Protein AF-A0A5D0NLW7-F1 (afdb_monomer_lite)

Structure (mmCIF, N/CA/C/O backbone):
data_AF-A0A5D0NLW7-F1
#
_entry.id   AF-A0A5D0NLW7-F1
#
loop_
_atom_site.group_PDB
_atom_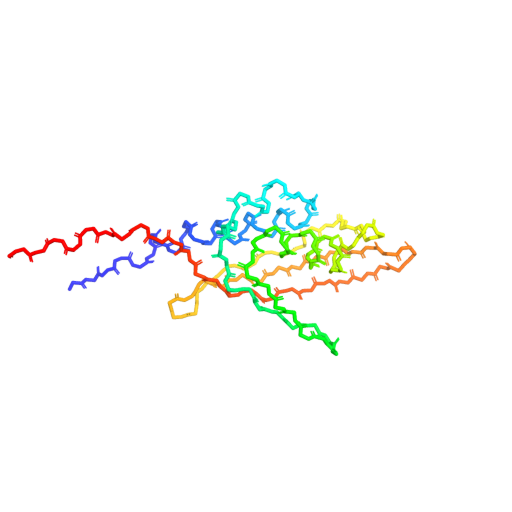site.id
_atom_site.type_symbol
_atom_site.label_atom_id
_atom_site.label_alt_id
_atom_site.label_comp_id
_atom_site.label_asym_id
_atom_site.label_entity_id
_atom_site.label_seq_id
_atom_site.pdbx_PDB_ins_code
_atom_site.Cartn_x
_atom_site.Cartn_y
_atom_site.Cartn_z
_atom_site.occupancy
_atom_site.B_iso_or_equiv
_atom_site.auth_seq_id
_atom_site.auth_comp_id
_atom_site.auth_asym_id
_atom_site.auth_atom_id
_atom_site.pdbx_PDB_model_num
ATOM 1 N N . MET A 1 1 ? -18.480 -15.670 29.618 1.00 34.72 1 MET A N 1
ATOM 2 C CA . MET A 1 1 ? -18.873 -14.733 28.544 1.00 34.72 1 MET A CA 1
ATOM 3 C C . MET A 1 1 ? -17.805 -14.818 27.461 1.00 34.72 1 MET A C 1
ATOM 5 O O . MET A 1 1 ? -16.749 -14.215 27.591 1.00 34.72 1 MET A O 1
ATOM 9 N N . THR A 1 2 ? -17.998 -15.689 26.473 1.00 38.09 2 THR A N 1
ATOM 10 C CA . THR A 1 2 ? -16.999 -15.949 25.426 1.00 38.09 2 THR A CA 1
ATOM 11 C C . THR A 1 2 ? -17.313 -15.024 24.261 1.00 38.09 2 THR A C 1
ATOM 13 O O . THR A 1 2 ? -18.302 -15.236 23.568 1.00 38.09 2 THR A O 1
ATOM 16 N N . PHE A 1 3 ? -16.516 -13.971 24.073 1.00 45.34 3 PHE A N 1
ATOM 17 C CA . PHE A 1 3 ? -16.558 -13.204 22.831 1.00 45.34 3 PHE A CA 1
ATOM 18 C C . PHE A 1 3 ? -16.198 -14.157 21.690 1.00 45.34 3 PHE A C 1
ATOM 20 O O . PHE A 1 3 ? -15.092 -14.703 21.666 1.00 45.34 3 PHE A O 1
ATOM 27 N N . ASP A 1 4 ? -17.136 -14.384 20.772 1.00 48.72 4 ASP A N 1
ATOM 28 C CA . ASP A 1 4 ? -16.888 -15.155 19.560 1.00 48.72 4 ASP A CA 1
ATOM 29 C C . ASP A 1 4 ? -15.943 -14.366 18.646 1.00 48.72 4 ASP A C 1
ATOM 31 O O . ASP A 1 4 ? -16.330 -13.565 17.795 1.00 48.72 4 ASP A O 1
ATOM 35 N N . ARG A 1 5 ? -14.650 -14.575 18.895 1.00 52.53 5 ARG A N 1
ATOM 36 C CA . ARG A 1 5 ? -13.525 -13.920 18.233 1.00 52.53 5 ARG A CA 1
ATOM 37 C C . ARG A 1 5 ? -13.442 -14.300 16.744 1.00 52.53 5 ARG A C 1
ATOM 39 O O . ARG A 1 5 ? -12.786 -13.600 15.987 1.00 52.53 5 ARG A O 1
ATOM 46 N N . ARG A 1 6 ? -14.123 -15.363 16.287 1.00 50.09 6 ARG A N 1
ATOM 47 C CA . ARG A 1 6 ? -13.975 -15.895 14.917 1.00 50.09 6 ARG A CA 1
ATOM 48 C C . ARG A 1 6 ? -14.673 -15.054 13.844 1.00 50.09 6 ARG A C 1
ATOM 50 O O . ARG A 1 6 ? -14.256 -15.104 12.692 1.00 50.09 6 ARG A O 1
ATOM 57 N N . ARG A 1 7 ? -15.686 -14.251 14.198 1.00 45.66 7 ARG A N 1
ATOM 58 C CA . ARG A 1 7 ? -16.449 -13.437 13.228 1.00 45.66 7 ARG A CA 1
ATOM 59 C C . ARG A 1 7 ? -15.801 -12.076 12.917 1.00 45.66 7 ARG A C 1
ATOM 61 O O . ARG A 1 7 ? -15.926 -11.606 11.794 1.00 45.66 7 ARG A O 1
ATOM 68 N N . ALA A 1 8 ? -15.042 -11.489 13.850 1.00 48.94 8 ALA A N 1
ATOM 69 C CA . ALA A 1 8 ? -14.272 -10.253 13.627 1.00 48.94 8 ALA A CA 1
ATOM 70 C C . ALA A 1 8 ? -12.981 -10.485 12.811 1.00 48.94 8 ALA A C 1
ATOM 72 O O . ALA A 1 8 ? -12.620 -9.655 11.986 1.00 48.94 8 ALA A O 1
ATOM 73 N N . LEU A 1 9 ? -12.363 -11.668 12.946 1.00 52.50 9 LEU A N 1
ATOM 74 C CA . LEU A 1 9 ? -11.161 -12.081 12.199 1.00 52.50 9 LEU A CA 1
ATOM 75 C C . LEU A 1 9 ? -11.348 -12.185 10.665 1.00 52.50 9 LEU A C 1
ATOM 77 O O . LEU A 1 9 ? -10.377 -12.425 9.954 1.00 52.50 9 LEU A O 1
ATOM 81 N N . THR A 1 10 ? -12.568 -12.023 10.134 1.00 58.41 10 THR A N 1
ATOM 82 C CA . THR A 1 10 ? -12.852 -12.135 8.686 1.00 58.41 10 THR A CA 1
ATOM 83 C C . THR A 1 10 ? -13.085 -10.797 7.981 1.00 58.41 10 THR A C 1
ATOM 85 O O . THR A 1 10 ? -12.739 -10.672 6.808 1.00 58.41 10 THR A O 1
ATOM 88 N N . MET A 1 11 ? -13.631 -9.786 8.667 1.00 61.66 11 MET A N 1
ATOM 89 C CA . MET A 1 11 ? -13.828 -8.445 8.092 1.00 61.66 11 MET A CA 1
ATOM 90 C C . MET A 1 11 ? -12.527 -7.645 8.057 1.00 61.66 11 MET A C 1
ATOM 92 O O . MET A 1 11 ? -12.248 -6.990 7.058 1.00 61.66 11 MET A O 1
ATOM 96 N N . ASP A 1 12 ? -11.697 -7.761 9.089 1.00 65.50 12 ASP A N 1
ATOM 97 C CA . ASP A 1 12 ? -10.471 -6.968 9.175 1.00 65.50 12 ASP A CA 1
ATOM 98 C C . ASP A 1 12 ? -9.364 -7.563 8.290 1.00 65.50 12 ASP A C 1
ATOM 100 O O . ASP A 1 12 ? -8.697 -6.843 7.550 1.00 65.50 12 ASP A O 1
ATOM 104 N N . GLY A 1 13 ? -9.297 -8.896 8.179 1.00 77.00 13 GLY A N 1
ATOM 105 C CA . GLY A 1 13 ? -8.490 -9.560 7.150 1.00 77.00 13 GLY A CA 1
ATOM 106 C C . GLY A 1 13 ? -8.865 -9.140 5.718 1.00 77.00 13 GLY A C 1
ATOM 107 O O . GLY A 1 13 ? -8.003 -9.087 4.838 1.00 77.00 13 GLY A O 1
ATOM 108 N N . ARG A 1 14 ? -10.128 -8.764 5.463 1.00 89.06 14 ARG A N 1
ATOM 109 C CA . ARG A 1 14 ? -10.543 -8.237 4.154 1.00 89.06 14 ARG A CA 1
ATOM 110 C C . ARG A 1 14 ? -9.898 -6.879 3.859 1.00 89.06 14 ARG A C 1
ATOM 112 O O . ARG A 1 14 ? -9.437 -6.701 2.735 1.00 89.06 14 ARG A O 1
ATOM 119 N N . ILE A 1 15 ? -9.802 -5.983 4.847 1.00 94.31 15 ILE A N 1
ATOM 120 C CA . ILE A 1 15 ? -9.161 -4.661 4.705 1.00 94.31 15 ILE A CA 1
ATOM 121 C C . ILE A 1 15 ? -7.695 -4.826 4.300 1.00 94.31 15 ILE A C 1
ATOM 123 O O . ILE A 1 15 ? -7.257 -4.246 3.308 1.00 94.31 15 ILE A O 1
ATOM 127 N N . GLY A 1 16 ? -6.947 -5.690 4.993 1.00 95.75 16 GLY A N 1
ATOM 128 C CA . GLY A 1 16 ? -5.557 -5.973 4.629 1.00 95.75 16 GLY A CA 1
ATOM 129 C C . GLY A 1 16 ? -5.418 -6.546 3.214 1.00 95.75 16 GLY A C 1
ATOM 130 O O . GLY A 1 16 ? -4.542 -6.139 2.449 1.00 95.75 16 GLY A O 1
ATOM 131 N N . ALA A 1 17 ? -6.303 -7.464 2.819 1.00 96.56 17 ALA A N 1
ATOM 132 C CA . ALA A 1 17 ? -6.289 -8.011 1.465 1.00 96.56 17 ALA A CA 1
ATOM 1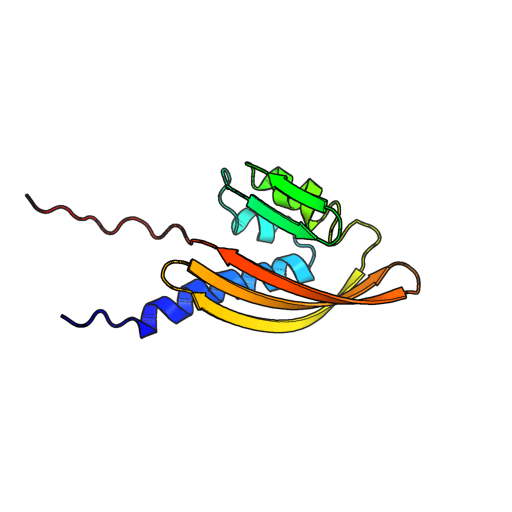33 C C . ALA A 1 17 ? -6.635 -6.959 0.393 1.00 96.56 17 ALA A C 1
ATOM 135 O O . ALA A 1 17 ? -6.079 -6.999 -0.704 1.00 96.56 17 ALA A O 1
ATOM 136 N N . GLU A 1 18 ? -7.542 -6.027 0.681 1.00 97.75 18 GLU A N 1
ATOM 137 C CA . GLU A 1 18 ? -7.862 -4.891 -0.193 1.00 97.75 18 GLU A CA 1
ATOM 138 C C . GLU A 1 18 ? -6.686 -3.927 -0.315 1.00 97.75 18 GLU A C 1
ATOM 140 O O . GLU A 1 18 ? -6.330 -3.562 -1.434 1.00 97.75 18 GLU A O 1
ATOM 145 N N . PHE A 1 19 ? -5.997 -3.631 0.789 1.00 98.12 19 PHE A N 1
ATOM 146 C CA . PHE A 1 19 ? -4.777 -2.829 0.771 1.00 98.12 19 PHE A CA 1
ATOM 147 C C . PHE A 1 19 ? -3.699 -3.458 -0.121 1.00 98.12 19 PHE A C 1
ATOM 149 O O . PHE A 1 19 ? -3.156 -2.792 -1.000 1.00 98.12 19 PHE A O 1
ATOM 156 N N . ALA A 1 20 ? -3.435 -4.762 0.022 1.00 98.50 20 ALA A N 1
ATOM 157 C CA . ALA A 1 20 ? -2.462 -5.461 -0.822 1.00 98.50 20 ALA A CA 1
ATOM 158 C C . ALA A 1 20 ? -2.827 -5.412 -2.318 1.00 98.50 20 ALA A C 1
ATOM 160 O O . ALA A 1 20 ? -1.943 -5.270 -3.165 1.00 98.50 20 ALA A O 1
ATOM 161 N N . ARG A 1 21 ? -4.121 -5.506 -2.657 1.00 98.69 21 ARG A N 1
ATOM 162 C CA . ARG A 1 21 ? -4.597 -5.363 -4.044 1.00 98.69 21 ARG A CA 1
ATOM 163 C C . ARG A 1 21 ? -4.439 -3.934 -4.557 1.00 98.69 21 ARG A C 1
ATOM 165 O O . ARG A 1 21 ? -3.998 -3.767 -5.689 1.00 98.69 21 ARG A O 1
ATOM 172 N N . ALA A 1 22 ? -4.746 -2.932 -3.737 1.00 98.69 22 ALA A N 1
ATOM 173 C CA . ALA A 1 22 ? -4.588 -1.526 -4.092 1.00 98.69 22 ALA A CA 1
ATOM 174 C C . ALA A 1 22 ? -3.111 -1.172 -4.341 1.00 98.69 22 ALA A C 1
ATOM 176 O O . ALA A 1 22 ? -2.792 -0.566 -5.362 1.00 98.69 22 ALA A O 1
ATOM 177 N N . VAL A 1 23 ? -2.192 -1.652 -3.489 1.00 98.62 23 VAL A N 1
ATOM 178 C CA . VAL A 1 23 ? -0.740 -1.545 -3.728 1.00 98.62 23 VAL A CA 1
ATOM 179 C C . VAL A 1 23 ? -0.358 -2.233 -5.038 1.00 98.62 23 VAL A C 1
ATOM 181 O O . VAL A 1 23 ? 0.335 -1.643 -5.864 1.00 98.62 23 VAL A O 1
ATOM 184 N N . ALA A 1 24 ? -0.829 -3.464 -5.264 1.00 98.56 24 ALA A N 1
ATOM 185 C CA . ALA A 1 24 ? -0.482 -4.213 -6.468 1.00 98.56 24 ALA A CA 1
ATOM 186 C C . ALA A 1 24 ? -0.985 -3.551 -7.762 1.00 98.56 24 ALA A C 1
ATOM 188 O O . ALA A 1 24 ? -0.318 -3.635 -8.788 1.00 98.56 24 ALA A O 1
ATOM 189 N N . GLY A 1 25 ? -2.140 -2.885 -7.709 1.00 98.38 25 GLY A N 1
ATOM 190 C CA . GLY A 1 25 ? -2.690 -2.104 -8.816 1.00 98.38 25 GLY A CA 1
ATOM 191 C C . GLY A 1 25 ? -2.117 -0.692 -8.941 1.00 98.38 25 GLY A C 1
ATOM 192 O O . GLY A 1 25 ? -2.483 0.011 -9.878 1.00 98.38 25 GLY A O 1
ATOM 193 N N . LYS A 1 26 ? -1.252 -0.261 -8.008 1.00 98.50 26 LYS A N 1
ATOM 194 C CA . LYS A 1 26 ? -0.832 1.143 -7.845 1.00 98.50 26 LYS A CA 1
ATOM 195 C C . LYS A 1 26 ? -2.035 2.101 -7.818 1.00 98.50 26 LYS A C 1
ATOM 197 O O . LYS A 1 26 ? -1.982 3.211 -8.344 1.00 98.50 26 LYS A O 1
ATOM 202 N N . ASP A 1 27 ? -3.135 1.650 -7.216 1.00 98.69 27 ASP A N 1
ATOM 203 C CA . ASP A 1 27 ? -4.412 2.357 -7.196 1.00 98.69 27 ASP A CA 1
ATOM 204 C C . ASP A 1 27 ? -4.423 3.381 -6.061 1.00 98.69 27 ASP A C 1
ATOM 206 O O . ASP A 1 27 ? -4.767 3.089 -4.913 1.00 98.69 27 ASP A O 1
ATOM 210 N N . ARG A 1 28 ? -4.034 4.608 -6.407 1.00 98.44 28 ARG A N 1
ATOM 211 C CA . ARG A 1 28 ? -4.022 5.747 -5.487 1.00 98.44 28 ARG A CA 1
ATOM 212 C C . ARG A 1 28 ? -5.378 5.964 -4.809 1.00 98.44 28 ARG A C 1
ATOM 214 O O . ARG A 1 28 ? -5.419 6.245 -3.615 1.00 98.44 28 ARG A O 1
ATOM 221 N N . GLY A 1 29 ? -6.479 5.859 -5.555 1.00 98.62 29 GLY A N 1
ATOM 222 C CA . GLY A 1 29 ? -7.820 6.122 -5.033 1.00 98.62 29 GLY A CA 1
ATOM 223 C C . GLY A 1 29 ? -8.233 5.082 -3.998 1.00 98.62 29 GLY A C 1
ATOM 224 O O . GLY A 1 29 ? -8.673 5.440 -2.906 1.00 98.62 29 GLY A O 1
ATOM 225 N N . ALA A 1 30 ? -8.019 3.803 -4.309 1.00 98.44 30 ALA A N 1
ATOM 226 C CA . ALA A 1 30 ? -8.297 2.711 -3.383 1.00 98.44 30 ALA A CA 1
ATOM 227 C C . ALA A 1 30 ? -7.403 2.763 -2.134 1.00 98.44 30 ALA A C 1
ATOM 229 O O . ALA A 1 30 ? -7.888 2.513 -1.033 1.00 98.44 30 ALA A O 1
ATOM 230 N N . LEU A 1 31 ? -6.123 3.129 -2.274 1.00 98.62 31 LEU A N 1
ATOM 231 C CA . LEU A 1 31 ? -5.231 3.300 -1.123 1.00 98.62 31 LEU A CA 1
ATOM 232 C C . LEU A 1 31 ? -5.725 4.405 -0.183 1.00 98.62 31 LEU A C 1
ATOM 234 O O . LEU A 1 31 ? -5.822 4.182 1.021 1.00 98.62 31 LEU A O 1
ATOM 238 N N . LEU A 1 32 ? -6.087 5.573 -0.719 1.00 98.50 32 LEU A N 1
ATOM 239 C CA . LEU A 1 32 ? -6.595 6.683 0.091 1.00 98.50 32 LEU A CA 1
ATOM 240 C C . LEU A 1 32 ? -7.947 6.377 0.738 1.00 98.50 32 LEU A C 1
ATOM 242 O O . LEU A 1 32 ? -8.201 6.844 1.840 1.00 98.50 32 LEU A O 1
ATOM 246 N N . ALA A 1 33 ? -8.796 5.582 0.088 1.00 97.38 33 ALA A N 1
ATOM 247 C CA . ALA A 1 33 ? -10.073 5.161 0.659 1.00 97.38 33 ALA A CA 1
ATOM 248 C C . ALA A 1 33 ? -9.919 4.189 1.846 1.00 97.38 33 ALA A C 1
ATOM 250 O O . ALA A 1 33 ? -10.837 4.070 2.655 1.00 97.38 33 ALA A O 1
ATOM 251 N N . LEU A 1 34 ? -8.786 3.484 1.942 1.00 96.69 34 LEU A N 1
ATOM 252 C CA . LEU A 1 34 ? -8.502 2.524 3.014 1.00 96.69 34 LEU A CA 1
ATOM 253 C C . LEU A 1 34 ? -7.752 3.139 4.200 1.00 96.69 34 LEU A C 1
ATOM 255 O O . LEU A 1 34 ? -7.789 2.580 5.294 1.00 96.69 34 LEU A O 1
ATOM 259 N N . LEU A 1 35 ? -7.033 4.240 3.983 1.00 97.06 35 LEU A N 1
ATOM 260 C CA . LEU A 1 35 ? -6.199 4.873 5.000 1.00 97.06 35 LEU A CA 1
ATOM 261 C C . LEU A 1 35 ? -6.938 6.030 5.671 1.00 97.06 35 LEU A C 1
ATOM 263 O O . LEU A 1 35 ? -7.479 6.908 5.002 1.00 97.06 35 LEU A O 1
ATOM 267 N N . GLU A 1 36 ? -6.875 6.076 6.999 1.00 96.75 36 GLU A N 1
ATOM 268 C CA . GLU A 1 36 ? -7.356 7.226 7.766 1.00 96.75 36 GLU A CA 1
ATOM 269 C C . GLU A 1 36 ? -6.617 8.503 7.317 1.00 96.75 36 GLU A C 1
ATOM 271 O O . GLU A 1 36 ? -5.383 8.491 7.268 1.00 96.75 36 GLU A O 1
ATOM 276 N N . PRO A 1 37 ? -7.319 9.618 7.015 1.00 97.31 37 PRO A N 1
ATOM 277 C CA . PRO A 1 37 ? -6.688 10.876 6.615 1.00 97.31 37 PRO A CA 1
ATOM 278 C C . PRO A 1 37 ? -5.536 11.328 7.522 1.00 97.31 37 PRO A C 1
ATOM 280 O O . PRO A 1 37 ? -4.525 11.825 7.022 1.00 97.31 37 PRO A O 1
ATOM 283 N N . ARG A 1 38 ? -5.677 11.127 8.841 1.00 97.19 38 ARG A N 1
ATOM 284 C CA . ARG A 1 38 ? -4.625 11.339 9.846 1.00 97.19 38 ARG A CA 1
ATOM 285 C C . ARG A 1 38 ? -4.152 9.995 10.393 1.00 97.19 38 ARG A C 1
ATOM 287 O O . ARG A 1 38 ? -4.814 9.400 11.237 1.00 97.19 38 ARG A O 1
ATOM 294 N N . ILE A 1 39 ? -2.994 9.541 9.936 1.00 96.44 39 ILE A N 1
ATOM 295 C CA . ILE A 1 39 ? -2.447 8.219 10.252 1.00 96.44 39 ILE A CA 1
ATOM 296 C C . ILE A 1 39 ? -1.079 8.363 10.914 1.00 96.44 39 ILE A C 1
ATOM 298 O O . ILE A 1 39 ? -0.297 9.193 10.489 1.00 96.44 39 ILE A O 1
ATOM 302 N N . ASP A 1 40 ? -0.760 7.556 11.925 1.00 97.25 40 ASP A N 1
ATOM 303 C CA . ASP A 1 40 ? 0.629 7.389 12.383 1.00 97.25 40 ASP A CA 1
ATOM 304 C C . ASP A 1 40 ? 1.255 6.257 11.562 1.00 97.25 40 ASP A C 1
ATOM 306 O O . ASP A 1 40 ? 1.032 5.074 11.839 1.00 97.25 40 ASP A O 1
ATOM 310 N N . PHE A 1 41 ? 1.947 6.617 10.479 1.00 98.25 41 PHE A N 1
ATOM 311 C CA . PHE A 1 41 ? 2.567 5.653 9.579 1.00 98.25 41 PHE A CA 1
ATOM 312 C C . PHE A 1 41 ? 4.054 5.524 9.871 1.00 98.25 41 PHE A C 1
ATOM 314 O O . PHE A 1 41 ? 4.785 6.513 9.888 1.00 98.25 41 PHE A O 1
ATOM 321 N N . ARG A 1 42 ? 4.513 4.278 10.021 1.00 98.31 42 ARG A N 1
ATOM 322 C CA . ARG A 1 42 ? 5.928 3.943 10.172 1.00 98.31 42 ARG A CA 1
ATOM 323 C C . ARG A 1 42 ? 6.267 2.702 9.379 1.00 98.31 42 ARG A C 1
ATOM 325 O O . ARG A 1 42 ? 5.547 1.704 9.431 1.00 98.31 42 ARG A O 1
ATOM 332 N N . ALA A 1 43 ? 7.402 2.743 8.701 1.00 97.50 43 ALA A N 1
ATOM 333 C CA . ALA A 1 43 ? 7.919 1.596 7.982 1.00 97.50 43 ALA A CA 1
ATOM 334 C C . ALA A 1 43 ? 9.443 1.614 7.887 1.00 97.50 43 ALA A C 1
ATOM 336 O O . ALA A 1 43 ? 10.092 2.648 8.037 1.00 97.50 43 ALA A O 1
ATOM 337 N N . LEU A 1 44 ? 10.018 0.445 7.617 1.00 97.00 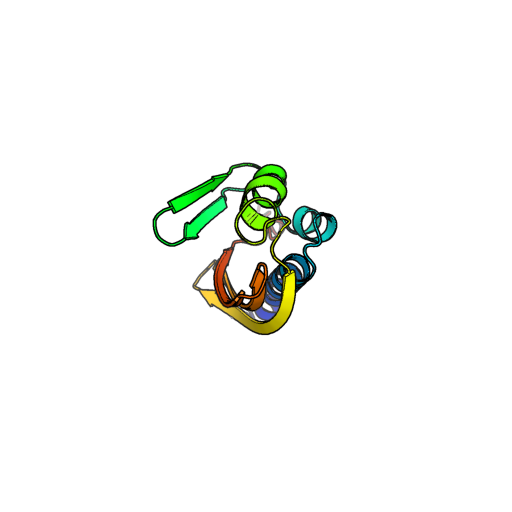44 LEU A N 1
ATOM 338 C CA . LEU A 1 44 ? 11.456 0.253 7.498 1.00 97.00 44 LEU A CA 1
ATOM 339 C C . LEU A 1 44 ? 11.763 -0.465 6.188 1.00 97.00 44 LEU A C 1
ATOM 341 O O . LEU A 1 44 ? 11.247 -1.550 5.929 1.00 97.00 44 LEU A O 1
ATOM 345 N N . THR A 1 45 ? 12.650 0.120 5.394 1.00 92.62 45 THR A N 1
ATOM 346 C CA . THR A 1 45 ? 13.351 -0.573 4.308 1.00 92.62 45 THR A CA 1
ATOM 347 C C . THR A 1 45 ? 14.847 -0.575 4.624 1.00 92.62 45 THR A C 1
ATOM 349 O O . THR A 1 45 ? 15.292 0.225 5.454 1.00 92.62 45 THR A O 1
ATOM 352 N N . PRO A 1 46 ? 15.666 -1.434 3.990 1.00 91.62 46 PRO A N 1
ATOM 353 C CA . PRO A 1 46 ? 17.109 -1.417 4.214 1.00 91.62 46 PRO A CA 1
ATOM 354 C C . PRO A 1 46 ? 17.692 -0.002 4.087 1.00 91.62 46 PRO A C 1
ATOM 356 O O . PRO A 1 46 ? 17.472 0.681 3.089 1.00 91.62 46 PRO A O 1
ATOM 359 N N . GLY A 1 47 ? 18.394 0.449 5.128 1.00 92.00 47 GLY A N 1
ATOM 360 C CA . GLY A 1 47 ? 19.070 1.748 5.158 1.00 92.00 47 GLY A CA 1
ATOM 361 C C . GLY A 1 47 ? 18.174 2.984 5.296 1.00 92.00 47 GLY A C 1
ATOM 362 O O . GLY A 1 47 ? 18.715 4.087 5.309 1.00 92.00 47 GLY A O 1
ATOM 363 N N . ARG A 1 48 ? 16.842 2.848 5.409 1.00 94.44 48 ARG A N 1
ATOM 364 C CA . ARG A 1 48 ? 15.946 4.012 5.504 1.00 94.44 48 ARG A CA 1
ATOM 365 C C . ARG A 1 48 ? 14.672 3.740 6.322 1.00 94.44 48 ARG A C 1
ATOM 367 O O . ARG A 1 48 ? 13.888 2.867 5.938 1.00 94.44 48 ARG A O 1
ATOM 374 N N . PRO A 1 49 ? 14.428 4.500 7.408 1.00 97.00 49 PRO A N 1
ATOM 375 C CA . PRO A 1 49 ? 13.108 4.591 8.013 1.00 97.00 49 PRO A CA 1
ATOM 376 C C . PRO A 1 49 ? 12.201 5.532 7.211 1.00 97.00 49 PRO A C 1
ATOM 378 O O . PRO A 1 49 ? 12.668 6.473 6.565 1.00 97.00 49 PRO A O 1
ATOM 381 N N . TRP A 1 50 ? 10.902 5.273 7.285 1.00 97.94 50 TRP A N 1
ATOM 382 C CA . TRP A 1 50 ? 9.848 6.078 6.682 1.00 97.94 50 TRP A CA 1
ATOM 383 C C . TRP A 1 50 ? 8.820 6.405 7.750 1.00 97.94 50 TRP A C 1
ATOM 385 O O . TRP A 1 50 ? 8.357 5.497 8.443 1.00 97.94 50 TRP A O 1
ATOM 395 N N . GLU A 1 51 ? 8.452 7.674 7.854 1.00 98.19 51 GLU A N 1
ATOM 396 C CA . GLU A 1 51 ? 7.422 8.157 8.766 1.00 98.19 51 GLU A CA 1
ATOM 397 C C . GLU A 1 51 ? 6.567 9.185 8.029 1.00 98.19 51 GLU A C 1
ATOM 399 O O . GLU A 1 51 ? 7.091 9.926 7.200 1.00 98.19 51 GLU A O 1
ATOM 404 N N . ALA A 1 52 ? 5.266 9.197 8.302 1.00 98.38 52 ALA A N 1
ATOM 405 C CA . ALA A 1 52 ? 4.331 10.179 7.762 1.00 98.38 52 ALA A CA 1
ATOM 406 C C . ALA A 1 52 ? 3.117 10.288 8.685 1.00 98.38 52 ALA A C 1
ATOM 408 O O . ALA A 1 52 ? 2.771 9.329 9.383 1.00 98.38 52 ALA A O 1
ATOM 409 N N . THR A 1 53 ? 2.462 11.452 8.672 1.00 98.31 53 THR A N 1
ATOM 410 C CA . THR A 1 53 ? 1.275 11.702 9.519 1.00 98.31 53 THR A CA 1
ATOM 411 C C . THR A 1 53 ? -0.031 11.879 8.737 1.00 98.31 53 THR A C 1
ATOM 413 O O . THR A 1 53 ? -1.112 12.005 9.322 1.00 98.31 53 THR A O 1
ATOM 416 N N . ALA A 1 54 ? 0.050 11.864 7.404 1.00 98.44 54 ALA A N 1
ATOM 417 C CA . ALA A 1 54 ? -1.076 12.055 6.500 1.00 98.44 54 ALA A CA 1
ATOM 418 C C . ALA A 1 54 ? -1.153 10.919 5.475 1.00 98.44 54 ALA A C 1
ATOM 420 O O . ALA A 1 54 ? -0.144 10.547 4.875 1.00 98.44 54 ALA A O 1
ATOM 421 N N . SER A 1 55 ? -2.354 10.391 5.212 1.00 98.38 55 SER A N 1
ATOM 422 C CA . SER A 1 55 ? -2.511 9.293 4.243 1.00 98.38 55 SER A CA 1
ATOM 423 C C . SER A 1 55 ? -2.074 9.680 2.831 1.00 98.38 55 SER A C 1
ATOM 425 O O . SER A 1 55 ? -1.547 8.848 2.099 1.00 98.38 55 SER A O 1
ATOM 427 N N . VAL A 1 56 ? -2.239 10.951 2.462 1.00 98.69 56 VAL A N 1
ATOM 428 C CA . VAL A 1 56 ? -1.822 11.476 1.157 1.00 98.69 56 VAL A CA 1
ATOM 429 C C . VAL A 1 56 ? -0.307 11.390 0.976 1.00 98.69 56 VAL A C 1
ATOM 431 O O . VAL A 1 56 ? 0.149 10.912 -0.055 1.00 98.69 56 VAL A O 1
ATOM 434 N N . GLU A 1 57 ? 0.459 11.757 2.005 1.00 98.75 57 GLU A N 1
ATOM 435 C CA . GLU A 1 57 ? 1.924 11.645 2.033 1.00 98.75 57 GLU A CA 1
ATOM 436 C C . GLU A 1 57 ? 2.364 10.172 1.962 1.00 98.75 57 GLU A C 1
ATOM 438 O O . GLU A 1 57 ? 3.210 9.802 1.147 1.00 98.75 57 GLU A O 1
ATOM 443 N N . VAL A 1 58 ? 1.718 9.294 2.741 1.00 98.62 58 VAL A N 1
ATOM 444 C CA . VAL A 1 58 ? 1.976 7.843 2.700 1.00 98.62 58 VAL A CA 1
ATOM 445 C C . VAL A 1 58 ? 1.787 7.283 1.291 1.00 98.62 58 VAL A C 1
ATOM 447 O O . VAL A 1 58 ? 2.623 6.519 0.806 1.00 98.62 58 VAL A O 1
ATOM 450 N N . VAL A 1 59 ? 0.689 7.636 0.624 1.00 98.69 59 VAL A N 1
ATOM 451 C CA . VAL A 1 59 ? 0.372 7.091 -0.698 1.00 98.69 59 VAL A CA 1
ATOM 452 C C . VAL A 1 59 ? 1.270 7.689 -1.773 1.00 98.69 59 VAL A C 1
ATOM 454 O O . VAL A 1 59 ? 1.890 6.933 -2.522 1.00 98.69 59 VAL A O 1
ATOM 457 N N . ASP A 1 60 ? 1.355 9.014 -1.845 1.00 98.56 60 ASP A N 1
ATOM 458 C CA . ASP A 1 60 ? 1.971 9.704 -2.978 1.00 98.56 60 ASP A CA 1
ATOM 459 C C . ASP A 1 60 ? 3.493 9.741 -2.875 1.00 98.56 60 ASP A C 1
ATOM 461 O O . ASP A 1 60 ? 4.181 9.563 -3.879 1.00 98.56 60 ASP A O 1
ATOM 465 N N . GLU A 1 61 ? 4.034 9.921 -1.672 1.00 98.38 61 GLU A N 1
ATOM 466 C CA . GLU A 1 61 ? 5.470 10.128 -1.486 1.00 98.38 61 GLU A CA 1
ATOM 467 C C . GLU A 1 61 ? 6.192 8.833 -1.117 1.00 98.38 61 GLU A C 1
ATOM 469 O O . GLU A 1 61 ? 7.307 8.597 -1.585 1.00 98.38 61 GLU A O 1
ATOM 474 N N . ILE A 1 62 ? 5.563 7.960 -0.323 1.00 98.31 62 ILE A N 1
ATOM 475 C CA . ILE A 1 62 ? 6.205 6.736 0.175 1.00 98.31 62 ILE A CA 1
ATOM 476 C C . ILE A 1 62 ? 5.868 5.536 -0.714 1.00 98.31 62 ILE A C 1
ATOM 478 O O . ILE A 1 62 ? 6.761 4.976 -1.353 1.00 98.31 62 ILE A O 1
ATOM 482 N N . ILE A 1 63 ? 4.597 5.132 -0.789 1.00 98.12 63 ILE A N 1
ATOM 483 C CA . ILE A 1 63 ? 4.200 3.897 -1.482 1.00 98.12 63 ILE A CA 1
ATOM 484 C C . ILE A 1 63 ? 4.380 4.040 -2.996 1.00 98.12 63 ILE A C 1
ATOM 486 O O . ILE A 1 63 ? 5.096 3.242 -3.597 1.00 98.12 63 ILE A O 1
ATOM 490 N N . LEU A 1 64 ? 3.743 5.037 -3.617 1.00 98.38 64 LEU A N 1
ATOM 491 C CA . LEU A 1 64 ? 3.758 5.229 -5.074 1.00 98.38 64 LEU A CA 1
ATOM 492 C C . LEU A 1 64 ? 4.870 6.170 -5.548 1.00 98.38 64 LEU A C 1
ATOM 494 O O . LEU A 1 64 ? 5.165 6.206 -6.743 1.00 98.38 64 LEU A O 1
ATOM 498 N N . GLY A 1 65 ? 5.490 6.908 -4.625 1.00 97.12 65 GLY A N 1
ATOM 499 C CA . GLY A 1 65 ? 6.626 7.785 -4.902 1.00 97.12 65 GLY A CA 1
ATOM 500 C C . GLY A 1 65 ? 7.976 7.076 -4.807 1.00 97.12 65 GLY A C 1
ATOM 501 O O . GLY A 1 65 ? 8.851 7.337 -5.630 1.00 97.12 65 GLY A O 1
ATOM 502 N N . HIS A 1 66 ? 8.141 6.155 -3.849 1.00 96.19 66 HIS A N 1
ATOM 503 C CA . HIS A 1 66 ? 9.431 5.512 -3.582 1.00 96.19 66 HIS A CA 1
ATOM 504 C C . HIS A 1 66 ? 9.416 3.984 -3.642 1.00 96.19 66 HIS A C 1
ATOM 506 O O . HIS A 1 66 ? 10.271 3.410 -4.307 1.00 96.19 66 HIS A O 1
ATOM 512 N N . TRP A 1 67 ? 8.519 3.302 -2.926 1.00 96.31 67 TRP A N 1
ATOM 513 C CA . TRP A 1 67 ? 8.560 1.832 -2.845 1.00 96.31 67 TRP A CA 1
ATOM 514 C C . TRP A 1 67 ? 8.171 1.159 -4.158 1.00 96.31 67 TRP A C 1
ATOM 516 O O . TRP A 1 67 ? 8.755 0.146 -4.539 1.00 96.31 67 TRP A O 1
ATOM 526 N N . PHE A 1 68 ? 7.164 1.726 -4.815 1.00 97.25 68 PHE A N 1
ATOM 527 C CA . PHE A 1 68 ? 6.658 1.330 -6.121 1.00 97.25 68 PHE A CA 1
ATOM 528 C C . PHE A 1 68 ? 6.529 2.589 -6.980 1.00 97.25 68 PHE A C 1
ATOM 530 O O . PHE A 1 68 ? 5.441 2.943 -7.445 1.00 97.25 68 PHE A O 1
ATOM 537 N N . GLY A 1 69 ? 7.658 3.278 -7.152 1.00 96.38 69 GLY A N 1
ATOM 538 C CA . GLY A 1 69 ? 7.796 4.530 -7.885 1.00 96.38 69 GLY A CA 1
ATOM 539 C C . GLY A 1 69 ? 7.340 4.428 -9.346 1.00 96.38 69 GLY A C 1
ATOM 540 O O . GLY A 1 69 ? 7.040 3.338 -9.842 1.00 96.38 69 GLY A O 1
ATOM 541 N N . PRO A 1 70 ? 7.284 5.537 -10.102 1.00 96.44 70 PRO A N 1
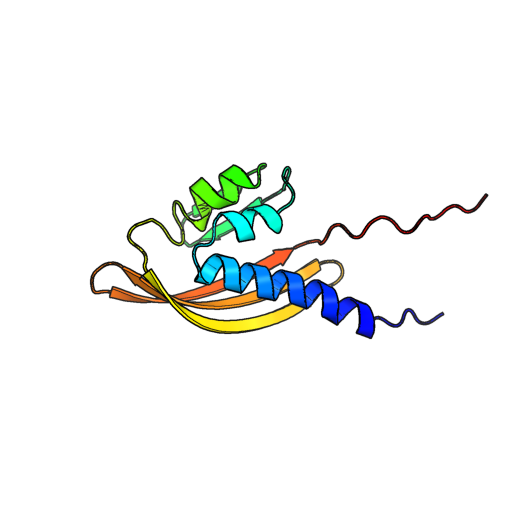ATOM 542 C CA . PRO A 1 70 ? 6.786 5.542 -11.483 1.00 96.44 70 PRO A CA 1
ATOM 543 C C . PRO A 1 70 ? 7.473 4.543 -12.431 1.00 96.44 70 PRO A C 1
ATOM 545 O O . PRO A 1 70 ? 6.822 4.027 -13.336 1.00 96.44 70 PRO A O 1
ATOM 548 N N . ALA A 1 71 ? 8.754 4.239 -12.204 1.00 97.25 71 ALA A N 1
ATOM 549 C CA . ALA A 1 71 ? 9.532 3.284 -12.998 1.00 97.25 71 ALA A CA 1
ATOM 550 C C . ALA A 1 71 ? 9.269 1.803 -12.646 1.00 97.25 71 ALA A C 1
ATOM 552 O O . ALA A 1 71 ? 9.696 0.913 -13.386 1.00 97.25 71 ALA A O 1
ATOM 553 N N . ASP A 1 72 ? 8.576 1.534 -11.536 1.00 98.00 72 ASP A N 1
ATOM 554 C CA . ASP A 1 72 ? 8.318 0.184 -11.045 1.00 98.00 72 ASP A CA 1
ATOM 555 C C . ASP A 1 72 ? 6.985 -0.348 -11.575 1.00 98.00 72 ASP A C 1
ATOM 557 O O . ASP A 1 72 ? 5.915 0.254 -11.397 1.00 98.00 72 ASP A O 1
ATOM 561 N N . HIS A 1 73 ? 7.046 -1.534 -12.177 1.00 98.25 73 HIS A N 1
ATOM 562 C CA . HIS A 1 73 ? 5.893 -2.265 -12.681 1.00 98.25 73 HIS A CA 1
ATOM 563 C C . HIS A 1 73 ? 5.590 -3.460 -11.782 1.00 98.25 73 HIS A C 1
ATOM 565 O O . HIS A 1 73 ? 6.328 -4.449 -11.776 1.00 98.25 73 HIS A O 1
ATOM 571 N N . VAL A 1 74 ? 4.472 -3.409 -11.059 1.00 98.31 74 VAL A N 1
ATOM 572 C CA . VAL A 1 74 ? 3.970 -4.575 -10.329 1.00 98.31 74 VAL A CA 1
ATOM 573 C C . VAL A 1 74 ? 3.315 -5.530 -11.326 1.00 98.31 74 VAL A C 1
ATOM 575 O O . VAL A 1 74 ? 2.321 -5.202 -11.963 1.00 98.31 74 VAL A O 1
ATOM 578 N N . LEU A 1 75 ? 3.897 -6.716 -11.490 1.00 98.50 75 LEU A N 1
ATOM 579 C CA . LEU A 1 75 ? 3.462 -7.707 -12.476 1.00 98.50 75 LEU A CA 1
ATOM 580 C C . LEU A 1 75 ? 2.436 -8.690 -11.912 1.00 98.50 75 LEU A C 1
ATOM 582 O O . LEU A 1 75 ? 1.623 -9.225 -12.661 1.00 98.50 75 LEU A O 1
ATOM 586 N N . ALA A 1 76 ? 2.516 -8.993 -10.614 1.00 98.25 76 ALA A N 1
ATOM 587 C CA . ALA A 1 76 ? 1.592 -9.911 -9.958 1.00 98.25 76 ALA A CA 1
ATOM 588 C C . ALA A 1 76 ? 1.610 -9.760 -8.433 1.00 98.25 76 ALA A C 1
ATOM 590 O O . ALA A 1 76 ? 2.678 -9.635 -7.829 1.00 98.25 76 ALA A O 1
ATOM 591 N N . LEU A 1 77 ? 0.434 -9.899 -7.820 1.00 98.62 77 LEU A N 1
ATOM 592 C CA . LEU A 1 77 ? 0.268 -10.192 -6.398 1.00 98.62 77 LEU A CA 1
ATOM 593 C C . LEU A 1 77 ? 0.306 -11.712 -6.207 1.00 98.62 77 LEU A C 1
ATOM 595 O O . LEU A 1 77 ? -0.643 -12.413 -6.545 1.00 98.62 77 LEU A O 1
ATOM 599 N N . LEU A 1 78 ? 1.430 -12.227 -5.713 1.00 98.62 78 LEU A N 1
ATOM 600 C CA . LEU A 1 78 ? 1.702 -13.665 -5.644 1.00 98.62 78 LEU A CA 1
ATOM 601 C C . LEU A 1 78 ? 1.112 -14.327 -4.401 1.00 98.62 78 LEU A C 1
ATOM 603 O O . LEU A 1 78 ? 0.759 -15.504 -4.431 1.00 98.62 78 LEU A O 1
ATOM 607 N N . ARG A 1 79 ? 1.066 -13.600 -3.283 1.00 97.75 79 ARG A N 1
ATOM 608 C CA . ARG A 1 79 ? 0.569 -14.122 -2.009 1.00 97.75 79 ARG A CA 1
ATOM 609 C C . ARG A 1 79 ? 0.003 -12.999 -1.160 1.00 97.75 79 ARG A C 1
ATOM 611 O O . ARG A 1 79 ? 0.592 -11.925 -1.100 1.00 97.75 79 ARG A O 1
ATOM 618 N N . VAL A 1 80 ? -1.086 -13.301 -0.462 1.00 98.19 80 VAL A N 1
ATOM 619 C CA . VAL A 1 80 ? -1.648 -12.497 0.625 1.00 98.19 80 VAL A CA 1
ATOM 620 C C . VAL A 1 80 ? -1.910 -13.435 1.793 1.00 98.19 80 VAL A C 1
ATOM 622 O O . VAL A 1 80 ? -2.497 -14.499 1.613 1.00 98.19 80 VAL A O 1
ATOM 625 N N . THR A 1 81 ? -1.443 -13.062 2.977 1.00 96.75 81 THR A N 1
ATOM 626 C CA . THR A 1 81 ? -1.736 -13.741 4.240 1.00 96.75 81 THR A CA 1
ATOM 627 C C . THR A 1 81 ? -2.195 -12.688 5.228 1.00 96.75 81 THR A C 1
ATOM 629 O O . THR A 1 81 ? -1.543 -11.658 5.373 1.00 96.75 81 THR A O 1
ATOM 632 N N . THR A 1 82 ? -3.310 -12.941 5.892 1.00 96.12 82 THR A N 1
ATOM 633 C CA . THR A 1 82 ? -3.866 -12.052 6.911 1.00 96.12 82 THR A CA 1
ATOM 634 C C . THR A 1 82 ? -3.913 -12.792 8.234 1.00 96.12 82 THR A C 1
ATOM 636 O O . THR A 1 82 ? -4.108 -14.010 8.265 1.00 96.12 82 THR A O 1
ATOM 639 N N . GLY A 1 83 ? -3.761 -12.064 9.325 1.00 93.31 83 GLY A N 1
ATOM 640 C CA . GLY A 1 83 ? -3.820 -12.607 10.670 1.00 93.31 83 GLY A CA 1
ATOM 641 C C . GLY A 1 83 ? -4.003 -11.493 11.684 1.00 93.31 83 GLY A C 1
ATOM 642 O O . GLY A 1 83 ? -4.310 -10.363 11.323 1.00 93.31 83 GLY A O 1
ATOM 643 N N . ALA A 1 84 ? -3.776 -11.812 12.950 1.00 91.62 84 ALA A N 1
ATOM 644 C CA . ALA A 1 84 ? -3.801 -10.837 14.025 1.00 91.62 84 ALA A CA 1
ATOM 645 C C . ALA A 1 84 ? -2.660 -11.114 15.003 1.00 91.62 84 ALA A C 1
ATOM 647 O O . ALA A 1 84 ? -2.314 -12.270 15.264 1.00 91.62 84 ALA A O 1
ATOM 648 N N . VAL A 1 85 ? -2.107 -10.046 15.568 1.00 91.94 85 VAL A N 1
ATOM 649 C CA . VAL A 1 85 ? -1.142 -10.074 16.665 1.00 91.94 85 VAL A CA 1
ATOM 650 C C . VAL A 1 85 ? -1.716 -9.226 17.792 1.00 91.94 85 VAL A C 1
ATOM 652 O O . VAL A 1 85 ? -1.726 -8.002 17.716 1.00 91.94 85 VAL A O 1
ATOM 655 N N . ALA A 1 86 ? -2.214 -9.891 18.837 1.00 90.31 86 ALA A N 1
ATOM 656 C CA . ALA A 1 86 ? -2.928 -9.258 19.946 1.00 90.31 86 ALA A CA 1
ATOM 657 C C . ALA A 1 86 ? -4.090 -8.356 19.472 1.00 90.31 86 ALA A C 1
ATOM 659 O O . ALA A 1 86 ? -5.108 -8.873 19.015 1.00 90.31 86 ALA A O 1
ATOM 660 N N . ASP A 1 87 ? -3.953 -7.038 19.613 1.00 87.44 87 ASP A N 1
ATOM 661 C CA . ASP A 1 87 ? -4.926 -6.002 19.251 1.00 87.44 87 ASP A CA 1
ATOM 662 C C . ASP A 1 87 ? -4.595 -5.301 17.918 1.00 87.44 87 ASP A C 1
ATOM 664 O O . ASP A 1 87 ? -5.129 -4.230 17.619 1.00 87.44 87 ASP A O 1
ATOM 668 N N . ARG A 1 88 ? -3.689 -5.878 17.123 1.00 93.06 88 ARG A N 1
ATOM 669 C CA . ARG A 1 88 ? -3.331 -5.408 15.784 1.00 93.06 88 ARG A CA 1
ATOM 670 C C . ARG A 1 88 ? -3.668 -6.458 14.744 1.00 93.06 88 ARG A C 1
ATOM 672 O O . ARG A 1 88 ? -3.444 -7.652 14.943 1.00 93.06 88 ARG A O 1
ATOM 679 N N . GLU A 1 89 ? -4.142 -5.990 13.606 1.00 95.12 89 GLU A N 1
ATOM 680 C CA . GLU A 1 89 ? -4.281 -6.804 12.411 1.00 95.12 89 GLU A CA 1
ATOM 681 C C . GLU A 1 89 ? -2.915 -6.940 11.741 1.00 95.12 89 GLU A C 1
ATOM 683 O O . GLU A 1 89 ? -2.080 -6.033 11.792 1.00 95.12 89 GLU A O 1
ATOM 688 N N . HIS A 1 90 ? -2.676 -8.091 11.123 1.00 96.38 90 HIS A N 1
ATOM 689 C CA . HIS A 1 90 ? -1.447 -8.407 10.408 1.00 96.38 90 HIS A CA 1
ATOM 690 C C . HIS A 1 90 ? -1.757 -8.728 8.951 1.00 96.38 90 HIS A C 1
ATOM 692 O O . HIS A 1 90 ? -2.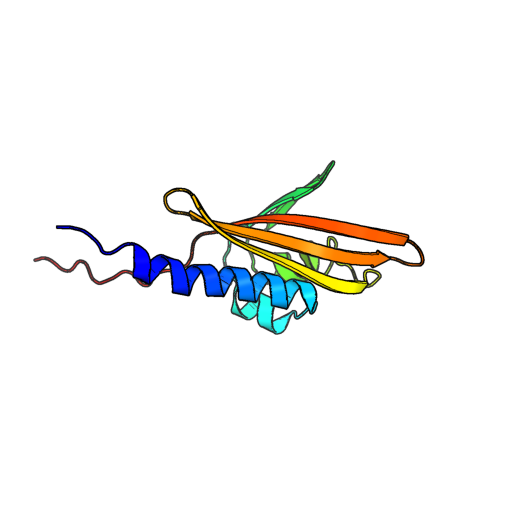703 -9.450 8.631 1.00 96.38 90 HIS A O 1
ATOM 698 N N . LEU A 1 91 ? -0.926 -8.197 8.064 1.00 97.75 91 LEU A N 1
ATOM 699 C CA . LEU A 1 91 ? -0.936 -8.473 6.641 1.00 97.75 91 LEU A CA 1
ATOM 700 C C . LEU A 1 91 ? 0.494 -8.772 6.190 1.00 97.75 91 LEU A C 1
ATOM 702 O O . LEU A 1 91 ? 1.396 -7.958 6.362 1.00 97.75 91 LEU A O 1
ATOM 706 N N . ALA A 1 92 ? 0.675 -9.907 5.527 1.00 98.31 92 ALA A N 1
ATOM 707 C CA . ALA A 1 92 ? 1.859 -10.202 4.739 1.00 98.31 92 ALA A CA 1
ATOM 708 C C . ALA A 1 92 ? 1.464 -10.351 3.271 1.00 98.31 92 ALA A C 1
ATOM 710 O O . ALA A 1 92 ? 0.559 -11.127 2.948 1.00 98.31 92 ALA A O 1
ATOM 711 N N . TYR A 1 93 ? 2.148 -9.659 2.364 1.00 98.50 93 TYR A N 1
ATOM 712 C CA . TYR A 1 93 ? 1.928 -9.840 0.930 1.00 98.50 93 TYR A CA 1
ATOM 713 C C . TYR A 1 93 ? 3.231 -9.889 0.146 1.00 98.50 93 TYR A C 1
ATOM 715 O O . TYR A 1 93 ? 4.237 -9.305 0.545 1.00 98.50 93 TYR A O 1
ATOM 723 N N . ARG A 1 94 ? 3.197 -10.605 -0.984 1.00 98.75 94 ARG A N 1
ATOM 724 C CA . ARG A 1 94 ? 4.340 -10.764 -1.883 1.00 98.75 94 ARG A CA 1
ATOM 725 C C . ARG A 1 94 ? 3.986 -10.346 -3.299 1.00 98.75 94 ARG A C 1
ATOM 727 O O . ARG A 1 94 ? 3.007 -10.837 -3.860 1.00 98.75 94 ARG A O 1
ATOM 734 N N . LEU A 1 95 ? 4.820 -9.498 -3.883 1.00 98.69 95 LEU A N 1
ATOM 735 C CA . LEU A 1 95 ? 4.689 -8.989 -5.242 1.00 98.69 95 LEU A CA 1
ATOM 736 C C . LEU A 1 95 ? 5.835 -9.487 -6.118 1.00 98.69 95 LEU A C 1
ATOM 738 O O . LEU A 1 95 ? 6.957 -9.668 -5.645 1.00 98.69 95 LEU A O 1
ATOM 742 N N . ARG A 1 96 ? 5.556 -9.644 -7.412 1.00 98.69 96 ARG A N 1
ATOM 743 C CA . ARG A 1 96 ? 6.586 -9.664 -8.454 1.00 98.69 96 ARG A CA 1
ATOM 744 C C . ARG A 1 96 ? 6.649 -8.291 -9.102 1.00 98.69 96 ARG A C 1
ATOM 746 O O . ARG A 1 96 ? 5.628 -7.821 -9.600 1.00 98.69 96 ARG A O 1
ATOM 753 N N . VAL A 1 97 ? 7.827 -7.680 -9.101 1.00 98.62 97 VAL A N 1
ATOM 754 C CA . VAL A 1 97 ? 8.054 -6.316 -9.590 1.00 98.62 97 VAL A CA 1
ATOM 755 C C . VAL A 1 97 ? 9.141 -6.329 -10.659 1.00 98.62 97 VAL A C 1
ATOM 757 O O . VAL A 1 97 ? 10.031 -7.185 -10.645 1.00 98.62 97 VAL A O 1
ATOM 760 N N . ARG A 1 98 ? 9.035 -5.402 -11.610 1.00 98.50 98 ARG A N 1
ATOM 761 C CA . ARG A 1 98 ? 10.052 -5.131 -12.619 1.00 98.50 98 ARG A CA 1
ATOM 762 C C . ARG A 1 98 ? 10.416 -3.652 -12.631 1.00 98.50 98 ARG A C 1
ATOM 764 O O . ARG A 1 98 ? 9.515 -2.823 -12.740 1.00 98.50 98 ARG A O 1
ATOM 771 N N . THR A 1 99 ? 11.711 -3.363 -12.664 1.00 97.69 99 THR A N 1
ATOM 772 C CA . THR A 1 99 ? 12.255 -2.010 -12.851 1.00 97.69 99 THR A CA 1
ATOM 773 C C . THR A 1 99 ? 13.305 -2.075 -13.950 1.00 97.69 99 THR A C 1
ATOM 775 O O . THR A 1 99 ? 14.312 -2.771 -13.815 1.00 97.69 99 T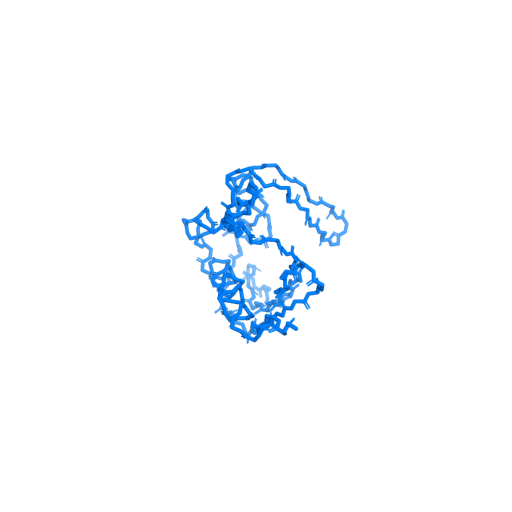HR A O 1
ATOM 778 N N . GLY A 1 100 ? 13.035 -1.427 -15.087 1.00 96.38 100 GLY A N 1
ATOM 779 C CA . GLY A 1 100 ? 13.795 -1.675 -16.317 1.00 96.38 100 GLY A CA 1
ATOM 780 C C . GLY A 1 100 ? 13.749 -3.161 -16.701 1.00 96.38 100 GLY A C 1
ATOM 781 O O . GLY A 1 100 ? 12.659 -3.725 -16.847 1.00 96.38 100 GLY A O 1
ATOM 782 N N . ASP A 1 101 ? 14.922 -3.787 -16.799 1.00 97.19 101 ASP A N 1
ATOM 783 C CA . ASP A 1 101 ? 15.092 -5.214 -17.116 1.00 97.19 101 ASP A CA 1
ATOM 784 C C . ASP A 1 101 ? 15.234 -6.109 -15.874 1.00 97.19 101 ASP A C 1
ATOM 786 O O . ASP A 1 101 ? 15.292 -7.335 -15.981 1.00 97.19 101 ASP A O 1
ATOM 790 N N . VAL A 1 102 ? 15.276 -5.522 -14.675 1.00 98.06 102 VAL A N 1
ATOM 791 C CA . VAL A 1 102 ? 15.467 -6.274 -13.432 1.00 98.06 102 VAL A CA 1
ATOM 792 C C . VAL A 1 102 ? 14.121 -6.756 -12.907 1.00 98.06 102 VAL A C 1
ATOM 794 O O . VAL A 1 102 ? 13.224 -5.959 -12.636 1.00 98.06 102 VAL A O 1
ATOM 797 N N . LEU A 1 103 ? 13.997 -8.071 -12.726 1.00 98.06 103 LEU A N 1
ATOM 798 C CA . LEU A 1 103 ? 12.868 -8.719 -12.062 1.00 98.06 103 LEU A CA 1
ATOM 799 C C . LEU A 1 103 ? 13.240 -9.092 -10.631 1.00 98.06 103 LEU A C 1
ATOM 801 O O . LEU A 1 103 ? 14.255 -9.746 -10.401 1.00 98.06 103 LEU A O 1
ATOM 805 N N . TYR A 1 104 ? 12.384 -8.739 -9.678 1.00 97.56 104 TYR A N 1
ATOM 806 C CA . TYR A 1 104 ? 12.598 -9.061 -8.272 1.00 97.56 104 TYR A CA 1
ATOM 807 C C . TYR A 1 104 ? 11.281 -9.298 -7.529 1.00 97.56 104 TYR A C 1
ATOM 809 O O . TYR A 1 104 ? 10.180 -9.054 -8.035 1.00 97.56 104 TYR A O 1
ATOM 817 N N . LEU A 1 105 ? 11.407 -9.848 -6.322 1.00 98.06 105 LEU A N 1
ATOM 818 C CA . LEU A 1 105 ? 10.297 -10.071 -5.406 1.00 98.06 105 LEU A CA 1
ATOM 819 C C . LEU A 1 105 ? 10.352 -9.049 -4.280 1.00 98.06 105 LEU A C 1
ATOM 821 O O . LEU A 1 105 ? 11.419 -8.777 -3.735 1.00 98.06 105 LEU A O 1
ATOM 825 N N . VAL A 1 106 ? 9.183 -8.545 -3.908 1.00 97.94 106 VAL A N 1
ATOM 826 C CA . VAL A 1 106 ? 9.004 -7.715 -2.718 1.00 97.94 106 VAL A CA 1
ATOM 827 C C . VAL A 1 106 ? 8.073 -8.455 -1.779 1.00 97.94 106 VAL A C 1
ATOM 829 O O . VAL A 1 106 ? 7.008 -8.906 -2.199 1.00 97.94 106 VAL A O 1
ATOM 832 N N . GLU A 1 107 ? 8.465 -8.588 -0.518 1.00 97.94 107 GLU A N 1
ATOM 833 C CA . GLU A 1 107 ? 7.579 -9.036 0.551 1.00 97.94 107 GLU A CA 1
ATOM 834 C C . GLU A 1 107 ? 7.470 -7.933 1.595 1.00 97.94 107 GLU A C 1
ATOM 836 O O . GLU A 1 107 ? 8.483 -7.375 2.008 1.00 97.94 107 GLU A O 1
ATOM 841 N N . GLN A 1 108 ? 6.241 -7.631 2.003 1.00 97.69 108 GLN A N 1
ATOM 842 C CA . GLN A 1 108 ? 5.946 -6.618 3.009 1.00 97.69 108 GLN A CA 1
ATOM 843 C C . GLN A 1 108 ? 5.193 -7.247 4.173 1.00 97.69 108 GLN A C 1
ATOM 845 O O . GLN A 1 108 ? 4.333 -8.109 3.978 1.00 97.69 108 GLN A O 1
ATOM 850 N N . GLN A 1 109 ? 5.523 -6.782 5.375 1.00 97.81 109 GLN A N 1
ATOM 851 C CA . GLN A 1 109 ? 4.903 -7.172 6.636 1.00 97.81 109 GLN A CA 1
ATOM 852 C C . GLN A 1 109 ? 4.288 -5.917 7.255 1.00 97.81 109 GLN A C 1
ATOM 854 O O . GLN A 1 109 ? 4.999 -4.961 7.555 1.00 97.81 109 GLN A O 1
ATOM 859 N N . VAL A 1 110 ? 2.968 -5.906 7.404 1.00 97.56 110 VAL A N 1
ATOM 860 C CA . VAL A 1 110 ? 2.193 -4.735 7.819 1.00 97.56 110 VAL A CA 1
ATOM 861 C C . VAL A 1 110 ? 1.392 -5.083 9.063 1.00 97.56 110 VAL A C 1
ATOM 863 O O . VAL A 1 110 ? 0.728 -6.120 9.115 1.00 97.56 110 VAL A O 1
ATOM 866 N N . TYR A 1 111 ? 1.435 -4.192 10.047 1.00 97.00 111 TYR A N 1
ATOM 867 C CA . TYR A 1 111 ? 0.622 -4.257 11.254 1.00 97.00 111 TYR A CA 1
ATOM 868 C C . TYR A 1 111 ? -0.196 -2.982 11.347 1.00 97.00 111 TYR A C 1
ATOM 870 O O . TYR A 1 111 ? 0.356 -1.892 11.208 1.00 97.00 111 TYR A O 1
ATOM 878 N N . TYR A 1 112 ? -1.500 -3.109 11.554 1.00 95.75 112 TYR A N 1
ATOM 879 C CA . TYR A 1 112 ? -2.400 -1.964 11.516 1.00 95.75 112 TYR A CA 1
ATOM 880 C C . TYR A 1 112 ? -3.538 -2.115 12.520 1.00 95.75 112 TYR A C 1
ATOM 882 O O . TYR A 1 112 ? -3.874 -3.213 12.967 1.00 95.75 112 TYR A O 1
ATOM 890 N N . ALA A 1 113 ? -4.101 -0.977 12.908 1.00 93.56 113 ALA A N 1
ATOM 891 C CA . ALA A 1 113 ? -5.368 -0.916 13.612 1.00 93.56 113 ALA A CA 1
ATOM 892 C C . ALA A 1 113 ? -6.459 -0.540 12.606 1.00 93.56 113 ALA A C 1
ATOM 894 O O . ALA A 1 113 ? -6.212 0.215 11.668 1.00 93.56 113 ALA A O 1
ATOM 895 N N . VAL A 1 114 ? -7.657 -1.068 12.815 1.00 89.12 114 VAL A N 1
ATOM 896 C CA . VAL A 1 114 ? -8.859 -0.653 12.091 1.00 89.12 114 VAL A CA 1
ATOM 897 C C . VAL A 1 114 ? -9.656 0.230 13.036 1.00 89.12 114 VAL A C 1
ATOM 899 O O . VAL A 1 114 ? -9.818 -0.135 14.206 1.00 89.12 114 VAL A O 1
ATOM 902 N N . ASP A 1 115 ? -10.153 1.370 12.553 1.00 81.50 115 ASP A N 1
ATOM 903 C CA . ASP A 1 115 ? -11.113 2.156 13.323 1.00 81.50 115 ASP A CA 1
ATOM 904 C C . ASP A 1 115 ? -12.405 1.346 13.459 1.00 81.50 115 ASP A C 1
ATOM 906 O O . ASP A 1 115 ? -13.253 1.276 12.566 1.00 81.50 115 ASP A O 1
ATOM 910 N N . ARG A 1 116 ? -12.522 0.638 14.579 1.00 67.81 116 ARG A N 1
ATOM 911 C CA . ARG A 1 116 ? -13.769 -0.001 14.958 1.00 67.81 116 ARG A CA 1
ATOM 912 C C . ARG A 1 116 ? -14.573 1.058 15.679 1.00 67.81 116 ARG A C 1
ATOM 914 O O . ARG A 1 116 ? -14.278 1.348 16.838 1.00 67.81 116 ARG A O 1
ATOM 921 N N . ALA A 1 117 ? -15.598 1.576 14.998 1.00 55.28 117 ALA A N 1
ATOM 922 C CA . ALA A 1 117 ? -16.584 2.472 15.587 1.00 55.28 117 ALA A CA 1
ATOM 923 C C . ALA A 1 117 ? -16.896 2.011 17.015 1.00 55.28 117 ALA A C 1
ATOM 925 O O . ALA A 1 117 ? -17.315 0.867 17.231 1.00 55.28 117 ALA A O 1
ATOM 926 N N . ALA A 1 118 ? -16.600 2.875 17.989 1.00 47.00 118 ALA A N 1
ATOM 927 C CA . ALA A 1 118 ? -16.748 2.557 19.395 1.00 47.00 118 ALA A CA 1
ATOM 928 C C . ALA A 1 118 ? -18.191 2.109 19.646 1.00 47.00 118 ALA A C 1
ATOM 930 O O . ALA A 1 118 ? -19.119 2.917 19.633 1.00 47.00 118 ALA A O 1
ATOM 931 N N . GLY A 1 119 ? -18.387 0.806 19.860 1.00 43.06 119 GLY A N 1
ATOM 932 C CA . GLY A 1 119 ? -19.651 0.291 20.358 1.00 43.06 119 GLY A CA 1
ATOM 933 C C . GLY A 1 119 ? -19.958 1.036 21.648 1.00 43.06 119 GLY A C 1
ATOM 934 O O . GLY A 1 119 ? -19.173 0.961 22.595 1.00 43.06 119 GLY A O 1
ATOM 935 N N . SER A 1 120 ? -21.050 1.797 21.646 1.00 47.44 120 SER A N 1
ATOM 936 C CA . SER A 1 120 ? -21.523 2.609 22.760 1.00 47.44 120 SER A CA 1
ATOM 937 C C . SER A 1 120 ? -21.460 1.820 24.067 1.00 47.44 120 SER A C 1
ATOM 939 O O . SER A 1 120 ? -22.355 1.032 24.374 1.00 47.44 120 SER A O 1
ATOM 941 N N . ARG A 1 121 ? -20.419 2.040 24.872 1.00 49.09 121 ARG A N 1
ATOM 942 C CA . ARG A 1 121 ? -20.444 1.678 26.290 1.00 49.09 121 ARG A CA 1
ATOM 943 C C . ARG A 1 121 ? -21.112 2.819 27.040 1.00 49.09 121 ARG A C 1
ATOM 945 O O . ARG A 1 121 ? -20.471 3.551 27.782 1.00 49.09 121 ARG A O 1
ATOM 952 N N . GLY A 1 122 ? -22.404 2.982 26.781 1.00 44.47 122 GLY A N 1
ATOM 953 C CA . GLY A 1 122 ? -23.295 3.647 27.712 1.00 44.47 122 GLY A CA 1
ATOM 954 C C . GLY A 1 122 ? -23.691 2.624 28.767 1.00 44.47 122 GLY A C 1
ATOM 955 O O . GLY A 1 122 ? -24.452 1.709 28.469 1.00 44.47 122 GLY A O 1
ATOM 956 N N . CYS A 1 123 ? -23.159 2.757 29.976 1.00 40.09 123 CYS A N 1
ATOM 957 C CA . CYS A 1 123 ? -23.839 2.268 31.166 1.00 40.09 123 CYS A CA 1
ATOM 958 C C . CYS A 1 123 ? -23.903 3.453 32.126 1.00 40.09 123 CYS A C 1
ATOM 960 O O . CYS A 1 123 ? -22.860 3.930 32.581 1.00 40.09 123 CYS A O 1
ATOM 962 N N . GLY A 1 124 ? -25.119 3.972 32.302 1.00 41.53 124 GLY A N 1
ATOM 963 C CA . GLY A 1 124 ? -25.487 4.733 33.492 1.00 41.53 124 GLY A CA 1
ATOM 964 C C . GLY A 1 124 ? -25.727 3.808 34.675 1.00 41.53 124 GLY A C 1
ATOM 965 O O . GLY A 1 124 ? -25.610 2.570 34.493 1.00 41.53 124 GLY A O 1
#

Foldseek 3Di:
DDDPPPVVQPPVLVLLVQCLVCLLVLPLVSQLVSDDQFDFDWDDDVPDIDTDGGSNCCSCCPSDCPVQDPQKHFPDWPDWDWDDDVQWIKIWTKTWMDGPHDIDMDIDIDIHHDPDPPPDPDDD

Secondary structure (DSSP, 8-state):
----TTTHHHHHHHHHHHHHHHHHTT-HHHHHHHS-SEEEEEEEETTEEEEEEEHHHIIIIIIIIIIT-TTEEEEEEEEEEEEEETTEEEEEEEEEEEETTEEEEEEEEEEE------------

Organism: NCBI:txid392828

Sequence (124 aa):
MTFDRRRALTMDGRIGAEFARAVAGKDRGALLALLEPRIDFRALTPGRPWEATASVEVVDEIILGHWFGPADHVLALLRVTTGAVADREHLAYRLRVRTGDVLYLVEQQVYYAVDRAAGSRGCG

Radius of gyration: 16.34 Å; chains: 1; bounding box: 45×28×51 Å

pLDDT: mean 88.62, std 18.3, range [34.72, 98.75]